Protein AF-A0A804PZT2-F1 (afdb_monomer_lite)

Organism: Zea mays (NCBI:txid4577)

Radius of gyration: 17.78 Å; chains: 1; bounding box: 41×32×37 Å

Sequence (94 aa):
MLEGYQGQYKYGSETFEASASPSGASYSKCKNDVVKSLKVDKACTHLKCSFGGIWNGGGGAGQKNLFVASFFFDMADEIRCAKAYAHACVGGFS

pLDDT: mean 88.93, std 16.23, range [36.94, 98.44]

Foldseek 3Di:
DAPPDWDWDDDDPDIHTDGADNVGDDPVVVVVVVLVVQQQVPDAPDPDADGPNHDPPPDDDVPPDDDDDDPVQVVCVVCPNNPPPPDDNDGDDD

Structure (mmCIF, N/CA/C/O backbone):
data_AF-A0A804PZT2-F1
#
_entry.id   AF-A0A804PZT2-F1
#
loop_
_atom_site.group_PDB
_atom_site.id
_atom_site.type_symbol
_atom_site.label_atom_id
_atom_site.label_alt_id
_atom_site.label_comp_id
_atom_site.label_asym_id
_atom_site.label_entity_id
_atom_site.label_seq_id
_atom_site.pdbx_PDB_ins_code
_atom_site.Cartn_x
_atom_site.Cartn_y
_atom_site.Cartn_z
_atom_site.occupancy
_atom_site.B_iso_or_equiv
_atom_site.auth_seq_id
_atom_site.auth_comp_id
_atom_site.auth_asym_id
_atom_site.auth_atom_id
_atom_site.pdbx_PDB_model_num
ATOM 1 N N . MET A 1 1 ? -14.632 -1.125 9.831 1.00 91.56 1 MET A N 1
ATOM 2 C CA . MET A 1 1 ? -15.516 -0.054 10.339 1.00 91.56 1 MET A CA 1
ATOM 3 C C . MET A 1 1 ? -15.337 0.107 11.840 1.00 91.56 1 MET A C 1
ATOM 5 O O . MET A 1 1 ? -14.902 -0.854 12.471 1.00 91.56 1 MET A O 1
ATOM 9 N N . LEU A 1 2 ? -15.614 1.302 12.374 1.00 93.88 2 LEU A N 1
ATOM 10 C CA . LEU A 1 2 ? -15.574 1.600 13.814 1.00 93.88 2 LEU A CA 1
ATOM 11 C C . LEU A 1 2 ? -16.677 0.848 14.558 1.00 93.88 2 LEU A C 1
ATOM 13 O O . LEU A 1 2 ? -17.722 0.581 13.976 1.00 93.88 2 LEU A O 1
ATOM 17 N N . GLU A 1 3 ? -16.429 0.494 15.817 1.00 94.88 3 GLU A N 1
ATOM 18 C CA . GLU A 1 3 ? -17.379 -0.254 16.646 1.00 94.88 3 GLU A CA 1
ATOM 19 C C . GLU A 1 3 ? -18.771 0.401 16.665 1.00 94.88 3 GLU A C 1
ATOM 21 O O . GLU A 1 3 ? -18.893 1.623 16.687 1.00 94.88 3 GLU A O 1
ATOM 26 N N . GLY A 1 4 ? -19.822 -0.421 16.594 1.00 94.62 4 GLY A N 1
ATOM 27 C CA . GLY A 1 4 ? -21.216 0.032 16.563 1.00 94.62 4 GLY A CA 1
ATOM 28 C C . GLY A 1 4 ? -21.721 0.533 15.205 1.00 94.62 4 GLY A C 1
ATOM 29 O O . GLY A 1 4 ? -22.931 0.606 15.011 1.00 94.62 4 GLY A O 1
ATOM 30 N N . TYR A 1 5 ? -20.843 0.823 14.238 1.00 96.38 5 TYR A N 1
ATOM 31 C CA . TYR A 1 5 ? -21.289 1.257 12.914 1.00 96.38 5 TYR A CA 1
ATOM 32 C C . TYR A 1 5 ? -21.919 0.102 12.123 1.00 96.38 5 TYR A C 1
ATOM 34 O O . TYR A 1 5 ? -21.293 -0.945 11.924 1.00 96.38 5 TYR A O 1
ATOM 42 N N . GLN A 1 6 ? -23.135 0.323 11.625 1.00 96.19 6 GLN A N 1
ATOM 43 C CA . GLN A 1 6 ? -23.859 -0.572 10.726 1.00 96.19 6 GLN A CA 1
ATOM 44 C C . GLN A 1 6 ? -24.459 0.252 9.593 1.00 96.19 6 GLN A C 1
ATOM 46 O O . GLN A 1 6 ? -25.188 1.213 9.842 1.00 96.19 6 GLN A O 1
ATOM 51 N N . GLY A 1 7 ? -24.146 -0.101 8.352 1.00 97.00 7 GLY A N 1
ATOM 52 C CA . GLY A 1 7 ? -24.628 0.659 7.211 1.00 97.00 7 GLY A CA 1
ATOM 53 C C . GLY A 1 7 ? -24.107 0.153 5.879 1.00 97.00 7 GLY A C 1
ATOM 54 O O . GLY A 1 7 ? -23.538 -0.932 5.766 1.00 97.00 7 GLY A O 1
ATOM 55 N N . GLN A 1 8 ? -24.307 0.981 4.860 1.00 97.56 8 GLN A N 1
ATOM 56 C CA . GLN A 1 8 ? -23.916 0.705 3.487 1.00 97.56 8 GLN A CA 1
ATOM 57 C C . GLN A 1 8 ? -23.114 1.877 2.924 1.00 97.56 8 GLN A C 1
ATOM 59 O O . GLN A 1 8 ? -23.396 3.041 3.211 1.00 97.56 8 GLN A O 1
ATOM 64 N N . TYR A 1 9 ? -22.128 1.565 2.091 1.00 96.88 9 TYR A N 1
ATOM 65 C CA . TYR A 1 9 ? -21.341 2.525 1.336 1.00 96.88 9 TYR A CA 1
ATOM 66 C C . TYR A 1 9 ? -21.728 2.453 -0.140 1.00 96.88 9 TYR A C 1
ATOM 68 O O . TYR A 1 9 ? -21.565 1.416 -0.778 1.00 96.88 9 TYR A O 1
ATOM 76 N N . LYS A 1 10 ? -22.245 3.551 -0.694 1.00 98.19 10 LYS A N 1
ATOM 77 C CA . LYS A 1 10 ? -22.586 3.649 -2.116 1.00 98.19 10 LYS A CA 1
ATOM 78 C C . LYS A 1 10 ? -21.459 4.338 -2.877 1.00 98.19 10 LYS A C 1
ATOM 80 O O . LYS A 1 10 ? -21.086 5.459 -2.536 1.00 98.19 10 LYS A O 1
ATOM 85 N N . TYR A 1 11 ? -20.970 3.700 -3.935 1.00 97.31 11 TYR A N 1
ATOM 86 C CA . TYR A 1 11 ? -19.951 4.261 -4.818 1.00 97.31 11 TYR A CA 1
ATOM 87 C C . TYR A 1 11 ? -20.292 3.977 -6.280 1.00 97.31 11 TYR A C 1
ATOM 89 O O . TYR A 1 11 ? -20.484 2.833 -6.686 1.00 97.31 11 TYR A O 1
ATOM 97 N N . GLY A 1 12 ? -20.400 5.037 -7.085 1.00 97.19 12 GLY A N 1
ATOM 98 C CA . GLY A 1 12 ? -20.914 4.927 -8.449 1.00 97.19 12 GLY A CA 1
ATOM 99 C C . GLY A 1 12 ? -22.340 4.362 -8.467 1.00 97.19 12 GLY A C 1
ATOM 100 O O . GLY A 1 12 ? -23.253 4.938 -7.871 1.00 97.19 12 GLY A O 1
ATOM 101 N N . SER A 1 13 ? -22.524 3.238 -9.163 1.00 97.81 13 SER A N 1
ATOM 102 C CA . SER A 1 13 ? -23.804 2.514 -9.242 1.00 97.81 13 SER A CA 1
ATOM 103 C C . SER A 1 13 ? -23.923 1.360 -8.240 1.00 97.81 13 SER A C 1
ATOM 105 O O . SER A 1 13 ? -24.991 0.761 -8.135 1.00 97.81 13 SER A O 1
ATOM 107 N N . GLU A 1 14 ? -22.859 1.070 -7.490 1.00 98.00 14 GLU A N 1
ATOM 108 C CA . GLU A 1 14 ? -22.782 -0.075 -6.587 1.00 98.00 14 GLU A CA 1
ATOM 109 C C . GLU A 1 14 ? -22.984 0.343 -5.126 1.00 98.00 14 GLU A C 1
ATOM 111 O O . GLU A 1 14 ? -22.671 1.469 -4.722 1.00 98.00 14 GLU A O 1
ATOM 116 N N . THR A 1 15 ? -23.485 -0.597 -4.326 1.00 98.12 15 THR A N 1
ATOM 117 C CA . THR A 1 15 ? -23.669 -0.452 -2.881 1.00 98.12 15 THR A CA 1
ATOM 118 C C . THR A 1 15 ? -22.969 -1.607 -2.175 1.00 98.12 15 THR A C 1
ATOM 120 O O . THR A 1 15 ? -23.161 -2.766 -2.533 1.00 98.12 15 THR A O 1
ATOM 123 N N . PHE A 1 16 ? -22.170 -1.284 -1.162 1.00 97.19 16 PHE A N 1
ATOM 124 C CA . PHE A 1 16 ? -21.339 -2.216 -0.410 1.00 97.19 16 PHE A CA 1
ATOM 125 C C . PHE A 1 16 ? -21.754 -2.223 1.058 1.00 97.19 16 PHE A C 1
ATOM 127 O O . PHE A 1 16 ? -21.953 -1.166 1.651 1.00 97.19 16 PHE A O 1
ATOM 134 N N . GLU A 1 17 ? -21.832 -3.400 1.670 1.00 96.88 17 GLU A N 1
ATOM 135 C CA . GLU A 1 17 ? -22.015 -3.503 3.117 1.00 96.88 17 GLU A CA 1
ATOM 136 C C . GLU A 1 17 ? -20.802 -2.917 3.848 1.00 96.88 17 GLU A C 1
ATOM 138 O O . GLU A 1 17 ? -19.652 -3.280 3.587 1.00 96.88 17 GLU A O 1
ATOM 143 N N . ALA A 1 18 ? -21.062 -2.006 4.780 1.00 95.94 18 ALA A N 1
ATOM 144 C CA . ALA A 1 18 ? -20.049 -1.322 5.562 1.00 95.94 18 ALA A CA 1
ATOM 145 C C . ALA A 1 18 ? -20.439 -1.420 7.036 1.00 95.94 18 ALA A C 1
ATOM 147 O O . ALA A 1 18 ? -20.953 -0.483 7.626 1.00 95.94 18 ALA A O 1
ATOM 148 N N . SER A 1 19 ? -20.189 -2.571 7.650 1.00 95.81 19 SER A N 1
ATOM 149 C CA . SER A 1 19 ? -20.552 -2.815 9.049 1.00 95.81 19 SER A CA 1
ATOM 150 C C . SER A 1 19 ? -19.341 -3.242 9.873 1.00 95.81 19 SER A C 1
ATOM 152 O O . SER A 1 19 ? -18.365 -3.795 9.358 1.00 95.81 19 SER A O 1
ATOM 154 N N . ALA A 1 20 ? -19.354 -2.913 11.161 1.00 95.62 20 ALA A N 1
ATOM 155 C CA . ALA A 1 20 ? -18.277 -3.253 12.078 1.00 95.62 20 ALA A CA 1
ATOM 156 C C . ALA A 1 20 ? -18.285 -4.737 12.444 1.00 95.62 20 ALA A C 1
ATOM 158 O O . ALA A 1 20 ? -19.336 -5.358 12.582 1.00 95.62 20 ALA A O 1
ATOM 159 N N . SER A 1 21 ? -17.090 -5.296 12.646 1.00 93.94 21 SER A N 1
ATOM 160 C CA . SER A 1 21 ? -16.951 -6.581 13.334 1.00 93.94 21 SER A CA 1
ATOM 161 C C . SER A 1 21 ? -17.499 -6.444 14.761 1.00 93.94 21 SER A C 1
ATOM 163 O O . SER A 1 21 ? -17.304 -5.382 15.359 1.00 93.94 21 SER A O 1
ATOM 165 N N . PRO A 1 22 ? -18.074 -7.504 15.364 1.00 92.62 22 PRO A N 1
ATOM 166 C CA . PRO A 1 22 ? -18.433 -7.503 16.786 1.00 92.62 22 PRO A CA 1
ATOM 167 C C . PRO A 1 22 ? -17.266 -7.135 17.715 1.00 92.62 22 PRO A C 1
ATOM 169 O O . PRO A 1 22 ? -17.476 -6.631 18.806 1.00 92.62 22 PRO A O 1
ATOM 172 N N . SER A 1 23 ? -16.025 -7.363 17.272 1.00 94.12 23 SER A N 1
ATOM 173 C CA . SER A 1 23 ? -14.798 -6.992 17.988 1.00 94.12 23 SER A CA 1
ATOM 174 C C . SER A 1 23 ? -14.322 -5.550 17.728 1.00 94.12 23 SER A C 1
ATOM 176 O O . SER A 1 23 ? -13.153 -5.256 17.969 1.00 94.12 23 SER A O 1
ATOM 178 N N . GLY A 1 24 ? -15.142 -4.704 17.100 1.00 94.44 24 GLY A N 1
ATOM 179 C CA . GLY A 1 24 ? -14.759 -3.361 16.667 1.00 94.44 24 GLY A CA 1
ATOM 180 C C . GLY A 1 24 ? -13.732 -3.325 15.525 1.00 94.44 24 GLY A C 1
ATOM 181 O O . GLY A 1 24 ? -13.477 -4.316 14.826 1.00 94.44 24 GLY A O 1
ATOM 182 N N . ALA A 1 25 ? -13.149 -2.144 15.307 1.00 95.50 25 ALA A N 1
ATOM 183 C CA . ALA A 1 25 ? -12.123 -1.924 14.290 1.00 95.50 25 ALA A CA 1
ATOM 184 C C . ALA A 1 25 ? -10.778 -2.562 14.680 1.00 95.50 25 ALA A C 1
ATOM 186 O O . ALA A 1 25 ? -10.393 -2.591 15.843 1.00 95.50 25 ALA A O 1
ATOM 187 N N . SER A 1 26 ? -10.008 -3.011 13.687 1.00 96.19 26 SER A N 1
ATOM 188 C CA . SER A 1 26 ? -8.647 -3.514 13.890 1.00 96.19 26 SER A CA 1
ATOM 189 C C . SER A 1 26 ? -7.719 -2.949 12.824 1.00 96.19 26 SER A C 1
ATOM 191 O O . SER A 1 26 ? -7.920 -3.190 11.633 1.00 96.19 26 SER A O 1
ATOM 193 N N . TYR A 1 27 ? -6.690 -2.213 13.255 1.00 96.00 27 TYR A N 1
ATOM 194 C CA . TYR A 1 27 ? -5.711 -1.614 12.347 1.00 96.00 27 TYR A CA 1
ATOM 195 C C . TYR A 1 27 ? -4.983 -2.671 11.508 1.00 96.00 27 TYR A C 1
ATOM 197 O O . TYR A 1 27 ? -4.854 -2.506 10.300 1.00 96.00 27 TYR A O 1
ATOM 205 N N . SER A 1 28 ? -4.548 -3.777 12.120 1.00 97.31 28 SER A N 1
ATOM 206 C CA . SER A 1 28 ? -3.824 -4.839 11.413 1.00 97.31 28 SER A CA 1
ATOM 207 C C . SER A 1 28 ? -4.689 -5.523 10.353 1.00 97.31 28 SER A C 1
ATOM 209 O O . SER A 1 28 ? -4.228 -5.703 9.228 1.00 97.31 28 SER A O 1
ATOM 211 N N . LYS A 1 29 ? -5.953 -5.840 10.671 1.00 96.50 29 LYS A N 1
ATOM 212 C CA . LYS A 1 29 ? -6.902 -6.407 9.696 1.00 96.50 29 LYS A CA 1
ATOM 213 C C . LYS A 1 29 ? -7.194 -5.419 8.565 1.00 96.50 29 LYS A C 1
ATOM 215 O O . LYS A 1 29 ? -7.020 -5.769 7.406 1.00 96.50 29 LYS A O 1
ATOM 220 N N . CYS A 1 30 ? -7.514 -4.169 8.908 1.00 97.06 30 CYS A N 1
ATOM 221 C CA . CYS A 1 30 ? -7.761 -3.103 7.935 1.00 97.06 30 CYS A CA 1
ATOM 222 C C . CYS A 1 30 ? -6.567 -2.909 6.987 1.00 97.06 30 CYS A C 1
ATOM 224 O O . CYS A 1 30 ? -6.729 -2.913 5.770 1.00 97.06 30 CYS A O 1
ATOM 226 N N . LYS A 1 31 ? -5.346 -2.818 7.529 1.00 97.75 31 LYS A N 1
ATOM 227 C CA . LYS A 1 31 ? -4.118 -2.706 6.736 1.00 97.75 31 LYS A CA 1
ATOM 228 C C . LYS A 1 31 ? -3.948 -3.892 5.784 1.00 97.75 31 LYS A C 1
ATOM 230 O O . LYS A 1 31 ? -3.598 -3.677 4.628 1.00 97.75 31 LYS A O 1
ATOM 235 N N . ASN A 1 32 ? -4.194 -5.118 6.245 1.00 97.81 32 ASN A N 1
ATOM 236 C CA . ASN A 1 32 ? -4.083 -6.312 5.404 1.00 97.81 32 ASN A CA 1
ATOM 237 C C . ASN A 1 32 ? -5.106 -6.300 4.260 1.00 97.81 32 ASN A C 1
ATOM 239 O O . ASN A 1 32 ? -4.737 -6.573 3.117 1.00 97.81 32 ASN A O 1
ATOM 243 N N . ASP A 1 33 ? -6.355 -5.929 4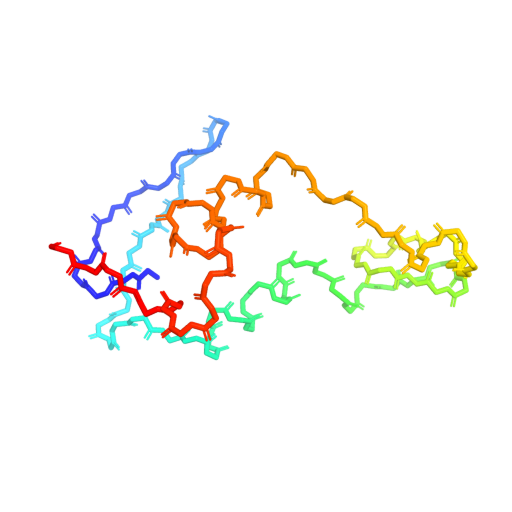.545 1.00 96.75 33 ASP A N 1
ATOM 244 C CA . ASP A 1 33 ? -7.407 -5.810 3.531 1.00 96.75 33 ASP A CA 1
ATOM 245 C C . ASP A 1 33 ? -7.064 -4.732 2.488 1.00 96.75 33 ASP A C 1
ATOM 247 O O . ASP A 1 33 ? -7.203 -4.970 1.287 1.00 96.75 33 ASP A O 1
ATOM 251 N N . VAL A 1 34 ? -6.531 -3.581 2.922 1.00 97.62 34 VAL A N 1
ATOM 252 C CA . VAL A 1 34 ? -6.061 -2.503 2.030 1.00 97.62 34 VAL A CA 1
ATOM 253 C C . VAL A 1 34 ? -4.876 -2.954 1.169 1.00 97.62 34 VAL A C 1
ATOM 255 O O . VAL A 1 34 ? -4.855 -2.720 -0.035 1.00 97.62 34 VAL A O 1
ATOM 258 N N . VAL A 1 35 ? -3.882 -3.637 1.741 1.00 98.12 35 VAL A N 1
ATOM 259 C CA . VAL A 1 35 ? -2.736 -4.147 0.965 1.00 98.12 35 VAL A CA 1
ATOM 260 C C . VAL A 1 35 ? -3.194 -5.160 -0.088 1.00 98.12 35 VAL A C 1
ATOM 262 O O . VAL A 1 35 ? -2.731 -5.121 -1.231 1.00 98.12 35 VAL A O 1
ATOM 265 N N . LYS A 1 36 ? -4.144 -6.032 0.267 1.00 97.88 36 LYS A N 1
ATOM 266 C CA . LYS A 1 36 ? -4.744 -6.988 -0.667 1.00 97.88 36 LYS A CA 1
ATOM 267 C C . LYS A 1 36 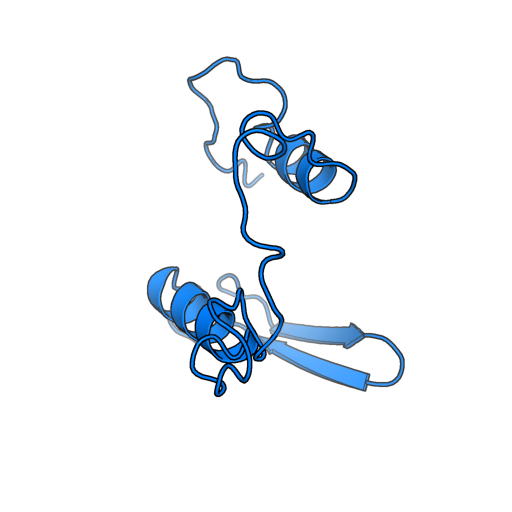? -5.517 -6.282 -1.784 1.00 97.88 36 LYS A C 1
ATOM 269 O O . LYS A 1 36 ? -5.377 -6.661 -2.946 1.00 97.88 36 LYS A O 1
ATOM 274 N N . SER A 1 37 ? -6.304 -5.251 -1.466 1.00 97.81 37 SER A N 1
ATOM 275 C CA . SER A 1 37 ? -7.103 -4.522 -2.463 1.00 97.81 37 SER A CA 1
ATOM 276 C C . SER A 1 37 ? -6.239 -3.775 -3.485 1.00 97.81 37 SER A C 1
ATOM 278 O O . SER A 1 37 ? -6.613 -3.686 -4.656 1.00 97.81 37 SER A O 1
ATOM 280 N N . LEU A 1 38 ? -5.044 -3.332 -3.080 1.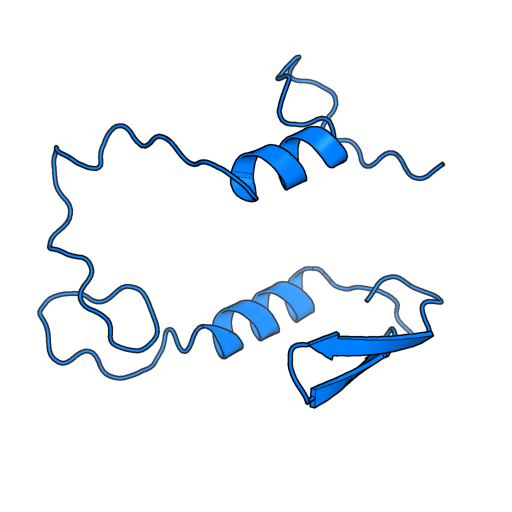00 98.44 38 LEU A N 1
ATOM 281 C CA . LEU A 1 38 ? -4.056 -2.718 -3.970 1.00 98.44 38 LEU A CA 1
ATOM 282 C C . LEU A 1 38 ? -3.443 -3.706 -4.982 1.00 98.44 38 LEU A C 1
ATOM 284 O O . LEU A 1 38 ? -2.886 -3.267 -5.988 1.00 98.44 38 LEU A O 1
ATOM 288 N N . LYS A 1 39 ? -3.562 -5.029 -4.776 1.00 98.12 39 LYS A N 1
ATOM 289 C CA . LYS A 1 39 ? -2.959 -6.069 -5.639 1.00 98.12 39 LYS A CA 1
ATOM 290 C C . LYS A 1 39 ? -1.438 -5.905 -5.754 1.00 98.12 39 LYS A C 1
ATOM 292 O O . LYS A 1 39 ? -0.885 -5.840 -6.855 1.00 98.12 39 LYS A O 1
ATOM 297 N N . VAL A 1 40 ? -0.769 -5.760 -4.609 1.00 96.44 40 VAL A N 1
ATOM 298 C CA . VAL A 1 40 ? 0.693 -5.561 -4.520 1.00 96.44 40 VAL A CA 1
ATOM 299 C C . VAL A 1 40 ? 1.503 -6.767 -5.014 1.00 96.44 40 VAL A C 1
ATOM 301 O O . VAL A 1 40 ? 2.659 -6.619 -5.390 1.00 96.44 40 VAL A O 1
ATOM 304 N N . ASP A 1 41 ? 0.889 -7.947 -5.029 1.00 95.50 41 ASP A N 1
ATOM 305 C CA . ASP A 1 41 ? 1.438 -9.233 -5.464 1.00 95.50 41 ASP A CA 1
ATOM 306 C C . ASP A 1 41 ? 1.214 -9.520 -6.959 1.00 95.50 41 ASP A C 1
ATOM 308 O O . ASP A 1 41 ? 1.715 -10.512 -7.490 1.00 95.50 41 ASP A O 1
ATOM 312 N N . LYS A 1 42 ? 0.472 -8.658 -7.665 1.00 97.00 42 LYS A N 1
ATOM 313 C CA . LYS A 1 42 ? 0.221 -8.825 -9.097 1.00 97.00 42 LYS A CA 1
ATOM 314 C C . LYS A 1 42 ? 1.532 -8.768 -9.886 1.00 97.00 42 LYS A C 1
ATOM 316 O O . LYS A 1 42 ? 2.349 -7.871 -9.685 1.00 97.00 42 LYS A O 1
ATOM 321 N N . ALA A 1 43 ? 1.686 -9.700 -10.831 1.00 96.38 43 ALA A N 1
ATOM 322 C CA . ALA A 1 43 ? 2.872 -9.813 -11.676 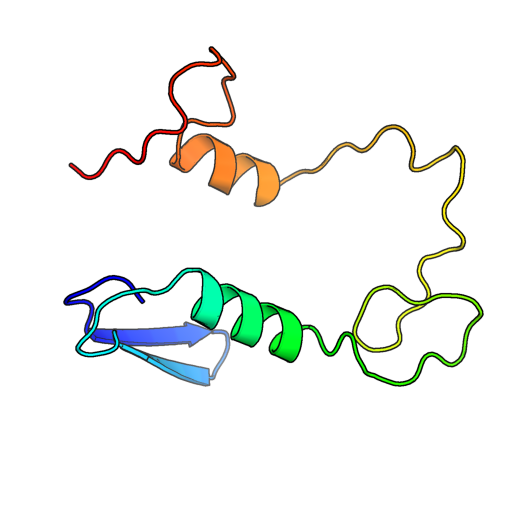1.00 96.38 43 ALA A CA 1
ATOM 323 C C . ALA A 1 43 ? 3.252 -8.471 -12.328 1.00 96.38 43 ALA A C 1
ATOM 325 O O . ALA A 1 43 ? 2.414 -7.787 -12.921 1.00 96.38 43 ALA A O 1
ATOM 326 N N . CYS A 1 44 ? 4.533 -8.118 -12.219 1.00 96.44 44 CYS A N 1
ATOM 327 C CA . CYS A 1 44 ? 5.112 -6.919 -12.809 1.00 96.44 44 CYS A CA 1
ATOM 328 C C . CYS A 1 44 ? 5.802 -7.280 -14.129 1.00 96.44 44 CYS A C 1
ATOM 330 O O . CYS A 1 44 ? 6.771 -8.034 -14.135 1.00 96.44 44 CYS A O 1
ATOM 332 N N . THR A 1 45 ? 5.326 -6.731 -15.246 1.00 94.94 45 THR A N 1
ATOM 333 C CA . THR A 1 45 ? 5.916 -6.932 -16.587 1.00 94.94 45 THR A CA 1
ATOM 334 C C . THR A 1 45 ? 7.010 -5.909 -16.919 1.00 94.94 45 THR A C 1
ATOM 336 O O . THR A 1 45 ? 7.438 -5.793 -18.064 1.00 94.94 45 THR A O 1
ATOM 339 N N . HIS A 1 46 ? 7.448 -5.141 -15.920 1.00 92.62 46 HIS A N 1
ATOM 340 C CA . HIS A 1 46 ? 8.463 -4.092 -16.009 1.00 92.62 46 HIS A CA 1
ATOM 341 C C . HIS A 1 46 ? 9.530 -4.300 -14.919 1.00 92.62 46 HIS A C 1
ATOM 343 O O . HIS A 1 46 ? 9.401 -5.189 -14.085 1.00 92.62 46 HIS A O 1
ATOM 349 N N . LEU A 1 47 ? 10.581 -3.470 -14.889 1.00 91.19 47 LEU A N 1
ATOM 350 C CA . LEU A 1 47 ? 11.682 -3.607 -13.917 1.00 91.19 47 LEU A CA 1
ATOM 351 C C . LEU A 1 47 ? 11.210 -3.566 -12.452 1.00 91.19 47 LEU A C 1
ATOM 353 O O . LEU A 1 47 ? 11.632 -4.388 -11.642 1.00 91.19 47 LEU A O 1
ATOM 357 N N . LYS A 1 48 ? 10.371 -2.580 -12.101 1.00 94.88 48 LYS A N 1
ATOM 358 C CA . LYS A 1 48 ? 9.798 -2.388 -10.759 1.00 94.88 48 LYS A CA 1
ATOM 359 C C . LYS A 1 48 ? 8.395 -1.799 -10.865 1.00 94.88 48 LYS A C 1
ATOM 361 O O . LYS A 1 48 ? 8.192 -0.825 -11.588 1.00 94.88 48 LYS A O 1
ATOM 366 N N . CYS A 1 49 ? 7.450 -2.349 -10.115 1.00 97.31 49 CYS A N 1
ATOM 367 C CA . CYS A 1 49 ? 6.070 -1.874 -10.087 1.00 97.31 49 CYS A CA 1
ATOM 368 C C . CYS A 1 49 ? 5.698 -1.311 -8.715 1.00 97.31 49 CYS A C 1
ATOM 370 O O . CYS A 1 49 ? 6.332 -1.645 -7.715 1.00 97.31 49 CYS A O 1
ATOM 372 N N . SER A 1 50 ? 4.686 -0.445 -8.681 1.00 97.00 50 SER A N 1
ATOM 373 C CA . SER A 1 50 ? 4.066 0.040 -7.447 1.00 97.00 50 SER A CA 1
ATOM 374 C C . SER A 1 50 ? 3.058 -0.988 -6.922 1.00 97.00 50 SER A C 1
ATOM 376 O O . SER A 1 50 ? 3.380 -1.791 -6.054 1.00 97.00 50 SER A O 1
ATOM 378 N N . PHE A 1 51 ? 1.852 -1.002 -7.476 1.00 97.88 51 PHE A N 1
ATOM 379 C CA . PHE A 1 51 ? 0.800 -1.967 -7.175 1.00 97.88 51 PHE A CA 1
ATOM 380 C C . PHE A 1 51 ? -0.023 -2.232 -8.440 1.00 97.88 51 PHE A C 1
ATOM 382 O O . PHE A 1 51 ? 0.077 -1.499 -9.426 1.00 97.88 51 PHE A O 1
ATOM 389 N N . GLY A 1 52 ? -0.778 -3.330 -8.476 1.00 97.62 52 GLY A N 1
ATOM 390 C CA . GLY A 1 52 ? -1.584 -3.683 -9.647 1.00 97.62 52 GLY A CA 1
ATOM 391 C C . GLY A 1 52 ? -0.785 -4.004 -10.922 1.00 97.62 52 GLY A C 1
ATOM 392 O O . GLY A 1 52 ? -1.384 -4.070 -12.001 1.00 97.62 52 GLY A O 1
ATOM 393 N N . GLY A 1 53 ? 0.529 -4.233 -10.811 1.00 97.00 53 GLY A N 1
ATOM 394 C CA . GLY A 1 53 ? 1.438 -4.470 -11.941 1.00 97.00 53 GLY A CA 1
ATOM 395 C C . GLY A 1 53 ? 1.852 -3.202 -12.703 1.00 97.00 53 GLY A C 1
ATOM 396 O O . GLY A 1 53 ? 2.345 -3.306 -13.821 1.00 97.00 53 GLY A O 1
ATOM 397 N N . ILE A 1 54 ? 1.641 -2.010 -12.132 1.00 97.31 54 ILE A N 1
ATOM 398 C CA . ILE A 1 54 ? 1.936 -0.729 -12.791 1.00 97.31 54 ILE A CA 1
ATOM 399 C C . ILE A 1 54 ? 3.392 -0.317 -12.563 1.00 97.31 54 ILE A C 1
ATOM 401 O O . ILE A 1 54 ? 3.848 -0.268 -11.422 1.00 97.31 54 ILE A O 1
ATOM 405 N N . TRP A 1 55 ? 4.118 0.008 -13.638 1.00 97.50 55 TRP A N 1
ATOM 406 C CA . TRP A 1 55 ? 5.500 0.498 -13.568 1.00 97.50 55 TRP A CA 1
ATOM 407 C C . TRP A 1 55 ? 5.613 1.748 -12.686 1.00 97.50 55 TRP A C 1
ATOM 409 O O . TRP A 1 55 ? 4.841 2.693 -12.823 1.00 97.50 55 TRP A O 1
ATOM 419 N N . ASN A 1 56 ? 6.614 1.780 -11.804 1.00 96.75 56 ASN A N 1
ATOM 420 C CA . ASN A 1 56 ? 6.828 2.893 -10.876 1.00 96.75 56 ASN A CA 1
ATOM 421 C C . ASN A 1 56 ? 7.525 4.126 -11.493 1.00 96.75 56 ASN A C 1
ATOM 423 O O . ASN A 1 56 ? 7.893 5.039 -10.759 1.00 96.75 56 ASN A O 1
ATOM 427 N N . GLY A 1 57 ? 7.799 4.131 -12.802 1.00 96.38 57 GLY A N 1
ATOM 428 C CA . GLY A 1 57 ? 8.504 5.226 -13.480 1.00 96.38 57 GLY A CA 1
ATOM 429 C C . GLY A 1 57 ? 10.022 5.280 -13.243 1.00 96.38 57 GLY A C 1
ATOM 430 O O . GLY A 1 57 ? 10.661 6.246 -13.637 1.00 96.38 57 GLY A O 1
ATOM 431 N N . GLY A 1 58 ? 10.624 4.278 -12.588 1.00 96.38 58 GLY A N 1
ATOM 432 C CA . GLY A 1 58 ? 12.069 4.214 -12.306 1.00 96.38 58 GLY A CA 1
ATOM 433 C C . GLY A 1 58 ? 12.525 4.998 -11.067 1.00 96.38 58 GLY A C 1
ATOM 434 O O . GLY A 1 58 ? 13.617 4.753 -10.552 1.00 96.38 58 GLY A O 1
ATOM 435 N N . GLY A 1 59 ? 11.675 5.876 -10.536 1.00 95.62 59 GLY A N 1
ATOM 436 C CA . GLY A 1 59 ? 11.988 6.744 -9.404 1.00 95.62 59 GLY A CA 1
ATOM 437 C C . GLY A 1 59 ? 13.138 7.719 -9.682 1.00 95.62 59 GLY A C 1
ATOM 438 O O . GLY A 1 59 ? 13.292 8.213 -10.793 1.00 95.62 59 GLY A O 1
ATOM 439 N N . GLY A 1 60 ? 13.947 8.032 -8.666 1.00 96.19 60 GLY A N 1
ATOM 440 C CA . GLY A 1 60 ? 15.137 8.883 -8.812 1.00 96.19 60 GLY A CA 1
ATOM 441 C C . GLY A 1 60 ? 15.016 10.272 -8.178 1.00 96.19 60 GLY A C 1
ATOM 442 O O . GLY A 1 60 ? 14.194 10.507 -7.295 1.00 96.19 60 GLY A O 1
ATOM 443 N N . ALA A 1 61 ? 15.887 11.200 -8.583 1.00 97.00 61 ALA A N 1
ATOM 444 C CA . ALA A 1 61 ? 16.014 12.507 -7.929 1.00 97.00 61 ALA A CA 1
ATOM 445 C C . ALA A 1 61 ? 14.743 13.371 -8.027 1.00 97.00 61 ALA A C 1
ATOM 447 O O . ALA A 1 61 ? 14.449 14.110 -7.090 1.00 97.00 61 ALA A O 1
ATOM 448 N N . GLY A 1 62 ? 13.972 13.229 -9.112 1.00 96.88 62 GLY A N 1
ATOM 449 C CA . GLY A 1 62 ? 12.737 13.987 -9.338 1.00 96.88 62 GLY A CA 1
ATOM 450 C C . GLY A 1 62 ? 11.615 13.689 -8.339 1.00 96.88 62 GLY A C 1
ATOM 451 O O . GLY A 1 62 ? 10.761 14.538 -8.132 1.00 96.88 62 GLY A O 1
ATOM 452 N N . GLN A 1 63 ? 11.641 12.532 -7.669 1.00 96.56 63 GLN A N 1
ATOM 453 C CA . GLN A 1 63 ? 10.650 12.160 -6.649 1.00 96.56 63 GLN A CA 1
ATOM 454 C C . GLN A 1 63 ? 11.151 12.347 -5.204 1.00 96.56 63 GLN A C 1
ATOM 456 O O . GLN A 1 63 ? 10.531 11.834 -4.277 1.00 96.56 63 GLN A O 1
ATOM 461 N N . LYS A 1 64 ? 12.297 13.015 -4.984 1.00 96.56 64 LYS A N 1
ATOM 462 C CA . LYS A 1 64 ? 12.833 13.241 -3.624 1.00 96.56 64 LYS A CA 1
ATOM 463 C C . LYS A 1 64 ? 11.999 14.236 -2.821 1.00 96.56 64 LYS A C 1
ATOM 465 O O . LYS A 1 64 ? 11.869 14.075 -1.615 1.00 96.56 64 LYS A O 1
ATOM 470 N N . ASN A 1 65 ? 11.458 15.246 -3.498 1.00 96.62 65 ASN A N 1
ATOM 471 C CA . ASN A 1 65 ? 10.529 16.212 -2.930 1.00 96.62 65 ASN A CA 1
ATOM 472 C C . ASN A 1 65 ? 9.191 16.019 -3.631 1.00 96.62 65 ASN A C 1
ATOM 474 O O . ASN A 1 65 ? 9.117 16.119 -4.854 1.00 96.62 65 ASN A O 1
ATOM 478 N N . LEU A 1 66 ? 8.154 15.718 -2.859 1.00 96.62 66 LEU A N 1
ATOM 479 C CA . LEU A 1 66 ? 6.813 15.477 -3.371 1.00 96.62 66 LEU A CA 1
ATOM 480 C C . LEU A 1 66 ? 5.857 16.475 -2.731 1.00 96.62 66 LEU A C 1
ATOM 482 O O . LEU A 1 66 ? 5.883 16.678 -1.519 1.00 96.62 66 LEU A O 1
ATOM 486 N N . PHE A 1 67 ? 4.995 17.061 -3.552 1.00 95.88 67 PHE A N 1
ATOM 487 C CA . PHE A 1 67 ? 3.803 17.754 -3.089 1.00 95.88 67 PHE A CA 1
ATOM 488 C C . PHE A 1 67 ? 2.614 16.810 -3.275 1.00 95.88 67 PHE A C 1
ATOM 490 O O . PHE A 1 67 ? 2.337 16.383 -4.396 1.00 95.88 67 PHE A O 1
ATOM 497 N N . VAL A 1 68 ? 1.938 16.458 -2.181 1.00 94.69 68 VAL A N 1
ATOM 498 C CA . VAL A 1 68 ? 0.712 15.649 -2.202 1.00 94.69 68 VAL A CA 1
ATOM 499 C C . VAL A 1 68 ? -0.484 16.562 -1.941 1.00 94.69 68 VAL A C 1
ATOM 501 O O . VAL A 1 68 ? -0.459 17.366 -1.015 1.00 94.69 68 VAL A O 1
ATOM 504 N N . ALA A 1 69 ? -1.506 16.475 -2.790 1.00 93.25 69 ALA A N 1
ATOM 505 C CA . ALA A 1 69 ? -2.622 17.420 -2.832 1.00 93.25 69 ALA A CA 1
ATOM 506 C C . ALA A 1 69 ? -3.975 16.736 -2.573 1.00 93.25 69 ALA A C 1
ATOM 508 O O . ALA A 1 69 ? -4.052 15.510 -2.446 1.00 93.25 69 ALA A O 1
ATOM 509 N N . SER A 1 70 ? -5.044 17.538 -2.553 1.00 96.38 70 SER A N 1
ATOM 510 C CA . SER A 1 70 ? -6.436 17.076 -2.451 1.00 96.38 70 SER A CA 1
ATOM 511 C C . SER A 1 70 ? -6.652 16.225 -1.195 1.00 96.38 70 SER A C 1
ATOM 513 O O . SER A 1 70 ? -6.316 16.665 -0.102 1.00 96.38 70 SER A O 1
ATOM 515 N N . PHE A 1 71 ? -7.120 14.984 -1.335 1.00 94.06 71 PHE A N 1
ATOM 516 C CA . PHE A 1 71 ? -7.511 14.141 -0.207 1.00 94.06 71 PHE A CA 1
ATOM 517 C C . PHE A 1 71 ? -6.381 13.849 0.794 1.00 94.06 71 PHE A C 1
ATOM 519 O O . PHE A 1 71 ? -6.652 13.617 1.967 1.00 94.06 71 PHE A O 1
ATOM 526 N N . PHE A 1 72 ? -5.110 13.897 0.372 1.00 93.38 72 PHE A N 1
ATOM 527 C CA . PHE A 1 72 ? -3.987 13.812 1.313 1.00 93.38 72 PHE A CA 1
ATOM 528 C C . PHE A 1 72 ? -3.975 14.983 2.304 1.00 93.38 72 PHE A C 1
ATOM 530 O O . PHE A 1 72 ? -3.644 14.787 3.471 1.00 93.38 72 PHE A O 1
ATOM 537 N N . PHE A 1 73 ? -4.332 16.183 1.840 1.00 92.00 73 PHE A N 1
ATOM 538 C CA . PHE A 1 73 ? -4.481 17.365 2.679 1.00 92.00 73 PHE A CA 1
ATOM 539 C C . PHE A 1 73 ? -5.797 17.322 3.455 1.00 92.00 73 PHE A C 1
ATOM 541 O O . PHE A 1 73 ? -5.758 17.463 4.671 1.00 92.00 73 PHE A O 1
ATOM 548 N N . ASP A 1 74 ? -6.925 17.059 2.787 1.00 92.69 74 ASP A N 1
ATOM 549 C CA . ASP A 1 74 ? -8.253 17.091 3.417 1.00 92.69 74 ASP A CA 1
ATOM 550 C C . ASP A 1 74 ? -8.341 16.111 4.596 1.00 92.69 74 ASP A C 1
ATOM 552 O O . ASP A 1 74 ? -8.734 16.499 5.694 1.00 92.69 74 ASP A O 1
ATOM 556 N N . MET A 1 75 ? -7.865 14.871 4.415 1.00 90.81 75 MET A N 1
ATOM 557 C CA . MET A 1 75 ? -7.820 13.878 5.494 1.00 90.81 75 MET A CA 1
ATOM 558 C C . MET A 1 75 ? -6.925 14.317 6.646 1.00 90.81 75 MET A C 1
ATOM 560 O O . MET A 1 75 ? -7.263 14.092 7.804 1.00 90.81 75 MET A O 1
ATOM 564 N N . ALA A 1 76 ? -5.768 14.913 6.340 1.00 89.50 76 ALA A N 1
ATOM 565 C CA . ALA A 1 76 ? -4.855 15.402 7.360 1.00 89.50 76 ALA A CA 1
ATOM 566 C C . ALA A 1 76 ? -5.441 16.610 8.104 1.00 89.50 76 ALA A C 1
ATOM 568 O O . ALA A 1 76 ? -5.217 16.731 9.303 1.00 89.50 76 ALA A O 1
ATOM 569 N N . ASP A 1 77 ? -6.172 17.500 7.438 1.00 89.12 77 ASP A N 1
ATOM 570 C CA . ASP A 1 77 ? -6.796 18.671 8.059 1.00 89.12 77 ASP A CA 1
ATOM 571 C C . ASP A 1 77 ? -7.997 18.275 8.929 1.00 89.12 77 ASP A C 1
ATOM 573 O O . ASP A 1 77 ? -8.095 18.726 10.071 1.00 89.12 77 ASP A O 1
ATOM 577 N N . GLU A 1 78 ? -8.830 17.343 8.455 1.00 89.31 78 GLU A N 1
ATOM 578 C CA . GLU A 1 78 ? -9.988 16.816 9.188 1.00 89.31 78 GLU A CA 1
ATOM 579 C C . GLU A 1 78 ? -9.578 16.197 10.532 1.00 89.31 78 GLU A C 1
ATOM 581 O O . GLU A 1 78 ? -10.164 16.499 11.574 1.00 89.31 78 GLU A O 1
ATOM 586 N N . ILE A 1 79 ? -8.498 15.406 10.542 1.00 86.44 79 ILE A N 1
ATOM 587 C CA . ILE A 1 79 ? -7.934 14.833 11.776 1.00 86.44 79 ILE A CA 1
ATOM 588 C C . ILE A 1 79 ? -6.960 15.781 12.497 1.00 86.44 79 ILE A C 1
ATOM 590 O O . ILE A 1 79 ? -6.303 15.375 13.457 1.00 86.44 79 ILE A O 1
ATOM 594 N N . ARG A 1 80 ? -6.848 17.037 12.040 1.00 78.25 80 ARG A N 1
ATOM 595 C CA . ARG A 1 80 ? -5.996 18.103 12.601 1.00 78.25 80 ARG A CA 1
ATOM 596 C C . ARG A 1 80 ? -4.496 17.787 12.634 1.00 78.25 80 ARG A C 1
ATOM 598 O O . ARG A 1 80 ? -3.756 18.318 13.456 1.00 78.25 80 ARG A O 1
ATOM 605 N N . CYS A 1 81 ? -4.033 16.975 11.695 1.00 74.75 81 CYS A N 1
ATOM 606 C CA . CYS A 1 81 ? -2.625 16.673 11.455 1.00 74.75 81 CYS A CA 1
ATOM 607 C C . CYS A 1 81 ? -1.977 17.549 10.359 1.00 74.75 81 CYS A C 1
ATOM 609 O O . CYS A 1 81 ? -0.753 17.555 10.254 1.00 74.75 81 CYS A O 1
ATOM 611 N N . ALA A 1 82 ? -2.740 18.312 9.560 1.00 62.66 82 ALA A N 1
ATOM 612 C CA . ALA A 1 82 ? -2.176 19.199 8.527 1.00 62.66 82 ALA A CA 1
ATOM 613 C C . ALA A 1 82 ? -1.419 20.407 9.115 1.00 62.66 82 ALA A C 1
ATOM 615 O O . ALA A 1 82 ? -0.449 20.894 8.532 1.00 62.66 82 ALA A O 1
ATOM 616 N N . LYS A 1 83 ? -1.826 20.875 10.301 1.00 62.25 83 LYS A N 1
ATOM 617 C CA . LYS A 1 83 ? -1.117 21.906 11.067 1.00 62.25 83 LYS A CA 1
ATOM 618 C C . LYS A 1 83 ? -0.271 21.231 12.136 1.00 62.25 83 LYS A C 1
ATOM 620 O O . LYS A 1 83 ? -0.718 21.017 13.258 1.00 62.25 83 LYS A O 1
ATO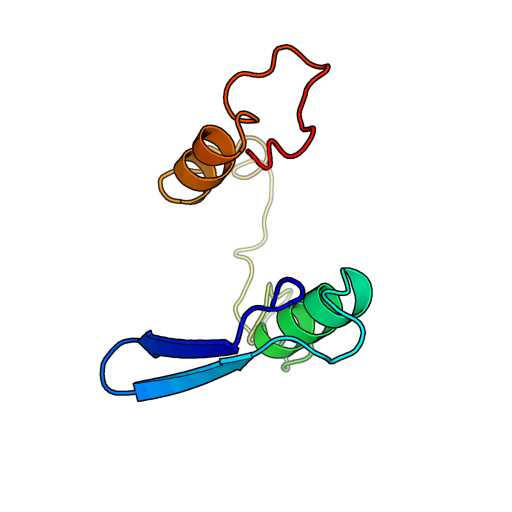M 625 N N . ALA A 1 84 ? 0.964 20.900 11.776 1.00 52.97 84 ALA A N 1
ATOM 626 C CA . ALA A 1 84 ? 1.949 20.332 12.683 1.00 52.97 84 ALA A CA 1
ATOM 627 C C . ALA A 1 84 ? 2.396 21.356 13.748 1.00 52.97 84 ALA A C 1
ATOM 629 O O . ALA A 1 84 ? 3.481 21.924 13.675 1.00 52.97 84 ALA A O 1
ATOM 630 N N . TYR A 1 85 ? 1.576 21.552 14.781 1.00 48.22 85 TYR A N 1
ATOM 631 C CA . TYR A 1 85 ? 2.109 21.648 16.136 1.00 48.22 85 TYR A CA 1
ATOM 632 C C . TYR A 1 85 ? 2.195 20.212 16.663 1.00 48.22 85 TYR A C 1
ATOM 634 O O . TYR A 1 85 ? 1.193 19.522 16.838 1.00 48.22 85 TYR A O 1
ATOM 642 N N . ALA A 1 86 ? 3.432 19.746 16.811 1.00 48.72 86 ALA A N 1
ATOM 643 C CA . ALA A 1 86 ? 3.880 18.354 16.789 1.00 48.72 86 ALA A CA 1
ATOM 644 C C . ALA A 1 86 ? 3.465 17.453 17.980 1.00 48.72 86 ALA A C 1
ATOM 646 O O . ALA A 1 86 ? 4.177 16.507 18.299 1.00 48.72 86 ALA A O 1
ATOM 647 N N . HIS A 1 87 ? 2.328 17.699 18.637 1.00 52.16 87 HIS A N 1
ATOM 648 C CA . HIS A 1 87 ? 1.911 16.946 19.831 1.00 52.16 87 HIS A CA 1
ATOM 649 C C . HIS A 1 87 ? 0.493 16.353 19.777 1.00 52.16 87 HIS A C 1
ATOM 651 O O . HIS A 1 87 ? 0.099 15.682 20.726 1.00 52.16 87 HIS A O 1
ATOM 657 N N . ALA A 1 88 ? -0.280 16.562 18.703 1.00 50.69 88 ALA A N 1
ATOM 658 C CA . ALA A 1 88 ? -1.727 16.324 18.752 1.00 50.69 88 ALA A CA 1
ATOM 659 C C . ALA A 1 88 ? -2.350 15.617 17.534 1.00 50.69 88 ALA A C 1
ATOM 661 O O . ALA A 1 88 ? -3.521 15.843 17.250 1.00 50.69 88 ALA A O 1
ATOM 662 N N . CYS A 1 89 ? -1.654 14.682 16.874 1.00 53.69 89 CYS A N 1
ATOM 663 C CA . CYS A 1 89 ? -2.367 13.647 16.102 1.00 53.69 89 CYS A CA 1
ATOM 664 C C . CYS A 1 89 ? -3.034 12.646 17.073 1.00 53.69 89 CYS A C 1
ATOM 666 O O . CYS A 1 89 ? -2.743 11.453 17.063 1.00 53.69 89 CYS A O 1
ATOM 668 N N . VAL A 1 90 ? -3.874 13.152 17.980 1.00 52.09 90 VAL A N 1
ATOM 669 C CA . VAL A 1 90 ? -4.700 12.376 18.904 1.00 52.09 90 VAL A CA 1
ATOM 670 C C . VAL A 1 90 ? -6.126 12.536 18.402 1.00 52.09 90 VAL A C 1
ATOM 672 O O . VAL A 1 90 ? -6.633 13.653 18.330 1.00 52.09 90 VAL A O 1
ATOM 675 N N . GLY A 1 91 ? -6.740 11.424 17.994 1.00 43.28 91 GLY A N 1
ATOM 676 C CA . GLY A 1 91 ? -8.092 11.396 17.447 1.00 43.28 91 GLY A CA 1
ATOM 677 C C . GLY A 1 91 ? -9.083 12.110 18.362 1.00 43.28 91 GLY A C 1
ATOM 678 O O . GLY A 1 91 ? -9.370 11.643 19.461 1.0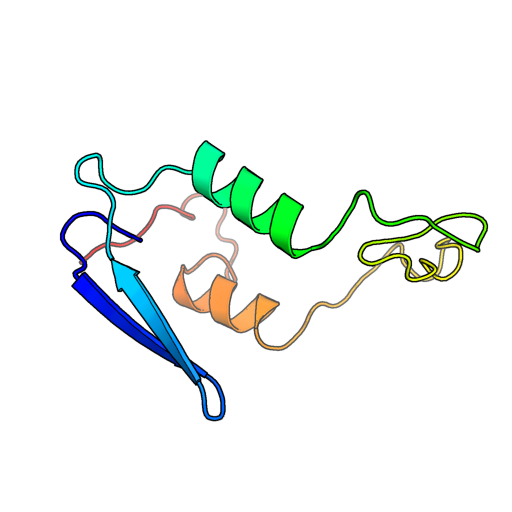0 43.28 91 GLY A O 1
ATOM 679 N N . GLY A 1 92 ? -9.601 13.244 17.896 1.00 39.97 92 GLY A N 1
ATOM 680 C CA . GLY A 1 92 ? -10.725 13.924 18.518 1.00 39.97 92 GLY A CA 1
ATOM 681 C C . GLY A 1 92 ? -12.019 13.220 18.137 1.00 39.97 92 GLY A C 1
ATOM 682 O O . GLY A 1 92 ? -12.653 13.601 17.161 1.00 39.97 92 GLY A O 1
ATOM 683 N N . PHE A 1 93 ? -12.403 12.201 18.902 1.00 46.06 93 PHE A N 1
ATOM 684 C CA . PHE A 1 93 ? -13.814 11.854 19.041 1.00 46.06 93 PHE A CA 1
ATOM 685 C C . PHE A 1 93 ? -14.429 12.889 19.999 1.00 46.06 93 PHE A C 1
ATOM 687 O O . PHE A 1 93 ? -14.035 12.953 21.164 1.00 46.06 93 PHE A O 1
ATOM 694 N N . SER A 1 94 ? -15.318 13.749 19.492 1.00 36.94 94 SER A N 1
ATOM 695 C CA . SER A 1 94 ? -16.398 14.333 20.306 1.00 36.94 94 SER A CA 1
ATOM 696 C C . SER A 1 94 ? -17.603 13.410 20.258 1.00 36.94 94 SER A C 1
ATOM 698 O O . SER A 1 94 ? -17.771 12.745 19.211 1.00 36.94 94 SER A O 1
#

InterPro domains:
  IPR000407 Nucleoside phosphatase GDA1/CD39 [PF01150] (2-86)

Secondary structure (DSSP, 8-state):
--TT---EEEETTEEEE----TT---HHHHHHHHHHHTTTTSPPSSS-BSSTT-B-TT--GGGSS----THHHHHHHHTT-SS--TT-------